Protein AF-A0A961K5J8-F1 (afdb_monomer_lite)

pLDDT: mean 84.89, std 15.43, range [42.41, 97.25]

Structure (mmCIF, N/CA/C/O backbone):
data_AF-A0A961K5J8-F1
#
_entry.id   AF-A0A961K5J8-F1
#
loop_
_atom_site.group_PDB
_atom_site.id
_atom_site.type_symbol
_atom_site.label_atom_id
_atom_site.label_alt_id
_atom_site.label_comp_id
_atom_site.label_asym_id
_atom_site.label_entity_id
_atom_site.label_seq_id
_atom_site.pdbx_PDB_ins_code
_atom_site.Cartn_x
_atom_site.Cartn_y
_atom_site.Cartn_z
_atom_site.occupancy
_atom_site.B_iso_or_equiv
_atom_site.auth_seq_id
_atom_site.auth_comp_id
_atom_site.auth_asym_id
_atom_site.auth_atom_id
_atom_site.pdbx_PDB_model_num
ATOM 1 N N . MET A 1 1 ? -17.267 -11.121 -47.364 1.00 42.41 1 MET A N 1
ATOM 2 C CA . MET A 1 1 ? -16.018 -10.557 -46.813 1.00 42.41 1 MET A CA 1
ATOM 3 C C . MET A 1 1 ? -16.420 -9.479 -45.825 1.00 42.41 1 MET A C 1
ATOM 5 O O . MET A 1 1 ? -16.865 -8.420 -46.243 1.00 42.41 1 MET A O 1
ATOM 9 N N . THR A 1 2 ? -16.418 -9.808 -44.536 1.00 47.75 2 THR A N 1
ATOM 10 C CA . THR A 1 2 ? -16.852 -8.905 -43.463 1.00 47.75 2 THR A CA 1
ATOM 11 C C . THR A 1 2 ? -15.624 -8.145 -42.982 1.00 47.75 2 THR A C 1
ATOM 13 O O . THR A 1 2 ? -14.701 -8.763 -42.460 1.00 47.75 2 THR A O 1
ATOM 16 N N . ASN A 1 3 ? -15.587 -6.832 -43.204 1.00 47.69 3 ASN A N 1
ATOM 17 C CA . ASN A 1 3 ? -14.528 -5.971 -42.682 1.00 47.69 3 ASN A CA 1
ATOM 18 C C . ASN A 1 3 ? -14.623 -5.950 -41.150 1.00 47.69 3 ASN A C 1
ATOM 20 O O . ASN A 1 3 ? -15.575 -5.393 -40.603 1.00 47.69 3 ASN A O 1
ATOM 24 N N . LEU A 1 4 ? -13.657 -6.563 -40.461 1.00 49.31 4 LEU A N 1
ATOM 25 C CA . LEU A 1 4 ? -13.407 -6.252 -39.057 1.00 49.31 4 LEU A CA 1
ATOM 26 C C . LEU A 1 4 ? -12.770 -4.854 -38.986 1.00 49.31 4 LEU A C 1
ATOM 28 O O . LEU A 1 4 ? -11.860 -4.576 -39.768 1.00 49.31 4 LEU A O 1
ATOM 32 N N . PRO A 1 5 ? -13.212 -3.968 -38.079 1.00 51.09 5 PRO A N 1
ATOM 33 C CA . PRO A 1 5 ? -12.513 -2.716 -37.839 1.00 51.09 5 PRO A CA 1
ATOM 34 C C . PRO A 1 5 ? -11.161 -3.006 -37.173 1.00 51.09 5 PRO A C 1
ATOM 36 O O . PRO A 1 5 ? -11.090 -3.382 -36.004 1.00 51.09 5 PRO A O 1
ATOM 39 N N . ASP A 1 6 ? -10.099 -2.832 -37.955 1.00 56.28 6 ASP A N 1
ATOM 40 C CA . ASP A 1 6 ? -8.698 -3.051 -37.592 1.00 56.28 6 ASP A CA 1
ATOM 41 C C . ASP A 1 6 ? -8.114 -1.800 -36.921 1.00 56.28 6 ASP A C 1
ATOM 43 O O . ASP A 1 6 ? -7.237 -1.101 -37.429 1.00 56.28 6 ASP A O 1
ATOM 47 N N . THR A 1 7 ? -8.691 -1.413 -35.787 1.00 50.81 7 THR A N 1
ATOM 48 C CA . THR A 1 7 ? -8.097 -0.365 -34.957 1.00 50.81 7 THR A CA 1
ATOM 49 C C . THR A 1 7 ? -8.309 -0.732 -33.500 1.00 50.81 7 THR A C 1
ATOM 51 O O . THR A 1 7 ? -9.461 -0.792 -33.059 1.00 50.81 7 THR A O 1
ATOM 54 N N . PRO A 1 8 ? -7.240 -0.977 -32.719 1.00 46.25 8 PRO A N 1
ATOM 55 C CA . PRO A 1 8 ? -7.398 -1.096 -31.284 1.00 46.25 8 PRO A CA 1
ATOM 56 C C . PRO A 1 8 ? -7.976 0.234 -30.806 1.00 46.25 8 PRO A C 1
ATOM 58 O O . PRO A 1 8 ? -7.339 1.281 -30.939 1.00 46.25 8 PRO A O 1
ATOM 61 N N . ARG A 1 9 ? -9.213 0.212 -30.293 1.00 48.94 9 ARG A N 1
ATOM 62 C CA . ARG A 1 9 ? -9.742 1.330 -29.510 1.00 48.94 9 ARG A CA 1
ATOM 63 C C . ARG A 1 9 ? -8.690 1.600 -28.445 1.00 48.94 9 ARG A C 1
ATOM 65 O O . ARG A 1 9 ? -8.516 0.772 -27.554 1.00 48.94 9 ARG A O 1
ATOM 72 N N . LYS A 1 10 ? -7.977 2.728 -28.548 1.00 51.41 10 LYS A N 1
ATOM 73 C CA . LYS A 1 10 ? -7.278 3.286 -27.394 1.00 51.41 10 LYS A CA 1
ATOM 74 C C . LYS A 1 10 ? -8.345 3.358 -26.314 1.00 51.41 10 LYS A C 1
ATOM 76 O O . LYS A 1 10 ? -9.340 4.054 -26.498 1.00 51.41 10 LYS A O 1
ATOM 81 N N . LEU A 1 11 ? -8.213 2.525 -25.287 1.00 53.78 11 LEU A N 1
ATOM 82 C CA . LEU A 1 11 ? -9.114 2.551 -24.152 1.00 53.78 11 LEU A CA 1
ATOM 83 C C . LEU A 1 11 ? -8.888 3.927 -23.524 1.00 53.78 11 LEU A C 1
ATOM 85 O O . LEU A 1 11 ? -7.868 4.146 -22.875 1.00 53.78 11 LEU A O 1
ATOM 89 N N . GLU A 1 12 ? -9.745 4.896 -23.841 1.00 61.72 12 GLU A N 1
ATOM 90 C CA . GLU A 1 12 ? -9.642 6.212 -23.229 1.00 61.72 12 GLU A CA 1
ATOM 91 C C . GLU A 1 12 ? -9.843 6.022 -21.732 1.00 61.72 12 GLU A C 1
ATOM 93 O O . GLU A 1 12 ? -10.854 5.477 -21.281 1.00 61.72 12 GLU A O 1
ATOM 98 N N . LEU A 1 13 ? -8.823 6.392 -20.965 1.00 65.12 13 LEU A N 1
ATOM 99 C CA . LEU A 1 13 ? -8.884 6.285 -19.520 1.00 65.12 13 LEU A CA 1
ATOM 100 C C . LEU A 1 13 ? -9.967 7.228 -19.007 1.00 65.12 13 LEU A C 1
ATOM 102 O O . LEU A 1 13 ? -10.080 8.353 -19.502 1.00 65.12 13 LEU A O 1
ATOM 106 N N . PRO A 1 14 ? -10.737 6.815 -17.992 1.00 78.19 14 PRO A N 1
ATOM 107 C CA . PRO A 1 14 ? -11.716 7.699 -17.387 1.00 78.19 14 PRO A CA 1
ATOM 108 C C . PRO A 1 14 ? -11.060 9.001 -16.897 1.00 78.19 14 PRO A C 1
ATOM 110 O O . PRO A 1 14 ? -10.059 8.951 -16.182 1.00 78.19 14 PRO A O 1
ATOM 113 N N . ALA A 1 15 ? -11.643 10.156 -17.239 1.00 78.19 15 ALA A N 1
ATOM 114 C CA . ALA A 1 15 ? -11.107 11.485 -16.905 1.00 78.19 15 ALA A CA 1
ATOM 115 C C . ALA A 1 15 ? -10.771 11.645 -15.410 1.00 78.19 15 ALA A C 1
ATOM 117 O O . ALA A 1 15 ? -9.705 12.152 -15.058 1.00 78.19 15 A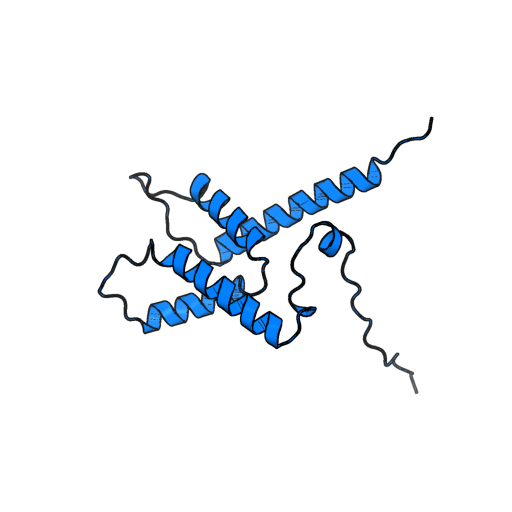LA A O 1
ATOM 118 N N . HIS A 1 16 ? -11.620 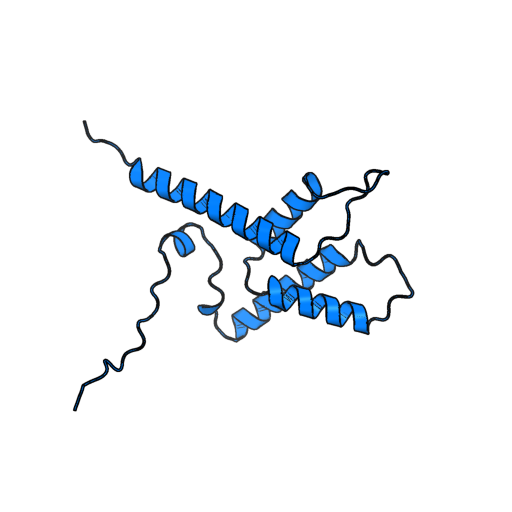11.088 -14.538 1.00 76.50 16 HIS A N 1
ATOM 119 C CA . HIS A 1 16 ? -11.416 11.118 -13.091 1.00 76.50 16 HIS A CA 1
ATOM 120 C C . HIS A 1 16 ? -10.078 10.507 -12.651 1.00 76.50 16 HIS A C 1
ATOM 122 O O . HIS A 1 16 ? -9.519 10.955 -11.662 1.00 76.50 16 HIS A O 1
ATOM 128 N N . MET A 1 17 ? -9.530 9.513 -13.361 1.00 81.44 17 MET A N 1
ATOM 129 C CA . MET A 1 17 ? -8.249 8.907 -12.974 1.00 81.44 17 MET A CA 1
ATOM 130 C C . MET A 1 17 ? -7.098 9.909 -13.083 1.00 81.44 17 MET A C 1
ATOM 132 O O . MET A 1 17 ? -6.247 9.960 -12.200 1.00 81.44 17 MET A O 1
ATOM 136 N N . ARG A 1 18 ? -7.095 10.735 -14.135 1.00 82.44 18 ARG A N 1
ATOM 137 C CA . ARG A 1 18 ? -6.073 11.770 -14.335 1.00 82.44 18 ARG A CA 1
ATOM 138 C C . ARG A 1 18 ? -6.291 12.958 -13.403 1.00 82.44 18 ARG A C 1
ATOM 140 O O . ARG A 1 18 ? -5.336 13.425 -12.794 1.00 82.44 18 ARG A O 1
ATOM 147 N N . GLU A 1 19 ? -7.535 13.408 -13.251 1.00 83.75 19 GLU A N 1
ATOM 148 C CA . GLU A 1 19 ? -7.876 14.553 -12.393 1.00 83.75 19 GLU A CA 1
ATOM 149 C C . GLU A 1 19 ? -7.663 14.268 -10.901 1.00 83.75 19 GLU A C 1
ATOM 151 O O . GLU A 1 19 ? -7.231 15.146 -10.158 1.00 83.75 19 GLU A O 1
ATOM 156 N N . LEU A 1 20 ? -7.891 13.026 -10.467 1.00 85.69 20 LEU A N 1
ATOM 157 C CA . LEU A 1 20 ? -7.609 12.578 -9.101 1.00 85.69 20 LEU A CA 1
ATOM 158 C C . LEU A 1 20 ? -6.136 12.196 -8.884 1.00 85.69 20 LEU A C 1
ATOM 160 O O . LEU A 1 20 ? -5.771 11.771 -7.787 1.00 85.69 20 LEU A O 1
ATOM 164 N N . GLY A 1 21 ? -5.289 12.328 -9.911 1.00 85.50 21 GLY A N 1
ATOM 165 C CA . GLY A 1 21 ? -3.859 12.028 -9.834 1.00 85.50 21 GLY A CA 1
ATOM 166 C C . GLY A 1 21 ? -3.548 10.551 -9.583 1.00 85.50 21 GLY A C 1
ATOM 167 O O . GLY A 1 21 ? -2.507 10.232 -9.008 1.00 85.50 21 GLY A O 1
ATOM 168 N N . TRP A 1 22 ? -4.443 9.637 -9.966 1.00 90.25 22 TRP A N 1
ATOM 169 C CA . TRP A 1 22 ? -4.182 8.208 -9.834 1.00 90.25 22 TRP A CA 1
ATOM 170 C C . TRP A 1 22 ? -3.121 7.775 -10.828 1.00 90.25 22 TRP A C 1
ATOM 172 O O . TRP A 1 22 ? -3.136 8.160 -11.998 1.00 90.25 22 TRP A O 1
ATOM 182 N N . LEU A 1 23 ? -2.222 6.910 -10.364 1.00 89.06 23 LEU A N 1
ATOM 183 C CA . LEU A 1 23 ? -1.264 6.298 -11.260 1.00 89.06 23 LEU A CA 1
ATOM 184 C C . LEU A 1 23 ? -1.996 5.417 -12.273 1.00 89.06 23 LEU A C 1
ATOM 186 O O . LEU A 1 23 ? -2.691 4.467 -11.902 1.00 89.06 23 LEU A O 1
ATOM 190 N N . VAL A 1 24 ? -1.743 5.687 -13.549 1.00 89.81 24 VAL A N 1
ATOM 191 C CA . VAL A 1 24 ? -2.086 4.792 -14.647 1.00 89.81 24 VAL A CA 1
ATOM 192 C C . VAL A 1 24 ? -0.818 4.070 -15.081 1.00 89.81 24 VAL A C 1
ATOM 194 O O . VAL A 1 24 ? -0.063 4.543 -15.926 1.00 89.81 24 VAL A O 1
ATOM 197 N N . PHE A 1 25 ? -0.560 2.919 -14.463 1.00 88.62 25 PHE A N 1
ATOM 198 C CA . PHE A 1 25 ? 0.696 2.193 -14.644 1.00 88.62 25 PHE A CA 1
ATOM 199 C C . PHE A 1 25 ? 0.988 1.855 -16.113 1.00 88.62 25 PHE A C 1
ATOM 201 O O . PHE A 1 25 ? 2.132 1.936 -16.549 1.00 88.62 25 PHE A O 1
ATOM 208 N N . ASP A 1 26 ? -0.038 1.524 -16.899 1.00 89.81 26 ASP A N 1
ATOM 209 C CA . ASP A 1 26 ? 0.139 1.131 -18.298 1.00 89.81 26 ASP A CA 1
ATOM 210 C C . ASP A 1 26 ? 0.595 2.280 -19.212 1.00 89.81 26 ASP A C 1
ATOM 212 O O . ASP A 1 26 ? 1.204 1.997 -20.244 1.00 89.81 26 ASP A O 1
ATOM 216 N N . GLU A 1 27 ? 0.382 3.542 -18.812 1.00 90.88 27 GLU A N 1
ATOM 217 C CA . GLU A 1 27 ? 0.853 4.736 -19.537 1.00 90.88 27 GLU A CA 1
ATOM 218 C C . GLU A 1 27 ? 2.331 5.064 -19.280 1.00 90.88 27 GLU A C 1
ATOM 220 O O . GLU A 1 27 ? 2.905 5.882 -19.997 1.00 90.88 27 GLU A O 1
ATOM 225 N N . LEU A 1 28 ? 2.960 4.432 -18.286 1.00 91.69 28 LEU A N 1
ATOM 226 C CA . LEU A 1 28 ? 4.379 4.624 -18.003 1.00 91.69 28 LEU A CA 1
ATOM 227 C C . LEU A 1 28 ? 5.259 4.013 -19.106 1.00 91.69 28 LEU A C 1
ATOM 229 O O . LEU A 1 28 ? 4.978 2.926 -19.629 1.00 91.69 28 LEU A O 1
ATOM 233 N N . THR A 1 29 ? 6.385 4.666 -19.392 1.00 95.25 29 THR A N 1
ATOM 234 C CA . THR A 1 29 ? 7.474 4.071 -20.184 1.00 95.25 29 THR A CA 1
ATOM 235 C C . THR A 1 29 ? 8.056 2.839 -19.476 1.00 95.25 29 THR A C 1
ATOM 237 O O . THR A 1 29 ? 7.923 2.707 -18.254 1.00 95.25 29 THR A O 1
ATOM 240 N N . PRO A 1 30 ? 8.723 1.917 -20.196 1.00 96.38 30 PRO A N 1
ATOM 241 C CA . PRO A 1 30 ? 9.374 0.765 -19.570 1.00 96.38 30 PRO A CA 1
ATOM 242 C C . PRO A 1 30 ? 10.317 1.150 -18.418 1.00 96.38 30 PRO A C 1
ATOM 244 O O . PRO A 1 30 ? 10.270 0.540 -17.350 1.00 96.38 30 PRO A O 1
ATOM 247 N N . GLU A 1 31 ? 11.119 2.203 -18.583 1.00 96.06 31 GLU A N 1
ATOM 248 C CA . GLU A 1 31 ? 12.045 2.684 -17.553 1.00 96.06 31 GLU A CA 1
ATOM 249 C C . GLU A 1 31 ? 11.313 3.246 -16.325 1.00 96.06 31 GLU A C 1
ATOM 251 O O . GLU A 1 31 ? 11.760 3.073 -15.185 1.00 96.06 31 GLU A O 1
ATOM 256 N N . GLU A 1 32 ? 10.180 3.918 -16.531 1.00 95.12 32 GLU A N 1
ATOM 257 C CA . GLU A 1 32 ? 9.338 4.423 -15.446 1.00 95.12 32 GLU A CA 1
ATOM 258 C C . GLU A 1 32 ? 8.633 3.297 -14.693 1.00 95.12 32 GLU A C 1
ATOM 260 O O . GLU A 1 32 ? 8.546 3.380 -13.466 1.00 95.12 32 GLU A O 1
ATOM 265 N N . LYS A 1 33 ? 8.193 2.238 -15.386 1.00 95.00 33 LYS A N 1
ATOM 266 C CA . LYS A 1 33 ? 7.604 1.040 -14.764 1.00 95.00 33 LYS A CA 1
ATOM 267 C C . LYS A 1 33 ? 8.592 0.378 -13.816 1.00 95.00 33 LYS A C 1
ATOM 269 O O . LYS A 1 33 ? 8.291 0.246 -12.633 1.00 95.00 33 LYS A O 1
ATOM 274 N N . VAL A 1 34 ? 9.811 0.110 -14.288 1.00 95.12 34 VAL A N 1
ATOM 275 C CA . VAL A 1 34 ? 10.878 -0.481 -13.461 1.00 95.12 34 VAL A CA 1
ATOM 276 C C . VAL A 1 34 ? 11.183 0.398 -12.246 1.00 95.12 34 VAL A C 1
ATOM 278 O O . VAL A 1 34 ? 11.275 -0.081 -11.115 1.00 95.12 34 VAL A O 1
ATOM 281 N N . ARG A 1 35 ? 11.301 1.717 -12.443 1.00 95.69 35 ARG A N 1
ATOM 282 C CA . ARG A 1 35 ? 11.550 2.657 -11.339 1.00 95.69 35 ARG A CA 1
ATOM 283 C C . ARG A 1 35 ? 10.391 2.700 -10.346 1.00 95.69 35 ARG A C 1
ATOM 285 O O . ARG A 1 35 ? 10.614 2.878 -9.146 1.00 95.69 35 ARG A O 1
ATOM 292 N N . HIS A 1 36 ? 9.163 2.611 -10.838 1.00 95.00 36 HIS A N 1
ATOM 293 C CA . HIS A 1 36 ? 7.968 2.597 -10.015 1.00 95.00 36 HIS A CA 1
ATOM 294 C C . HIS A 1 36 ? 7.913 1.329 -9.159 1.00 95.00 36 HIS A C 1
ATOM 296 O O . HIS A 1 36 ? 7.828 1.439 -7.935 1.00 95.00 36 HIS A O 1
ATOM 302 N N . GLU A 1 37 ? 8.049 0.160 -9.781 1.00 94.62 37 GLU A N 1
ATOM 303 C CA . GLU A 1 37 ? 8.050 -1.143 -9.112 1.00 94.62 37 GLU A CA 1
ATOM 304 C C . GLU A 1 37 ? 9.166 -1.228 -8.069 1.00 94.62 37 GLU A C 1
ATOM 306 O O . GLU A 1 37 ? 8.904 -1.606 -6.930 1.00 94.62 37 GLU A O 1
ATOM 311 N N . ALA A 1 38 ? 10.378 -0.754 -8.381 1.00 94.88 38 ALA A N 1
ATOM 312 C CA . ALA A 1 38 ? 11.484 -0.707 -7.421 1.00 94.88 38 ALA A CA 1
ATOM 313 C C . ALA A 1 38 ? 11.147 0.125 -6.169 1.00 94.88 38 ALA A C 1
ATOM 315 O O . ALA A 1 38 ? 11.467 -0.257 -5.042 1.00 94.88 38 ALA A O 1
ATOM 316 N N . LYS A 1 39 ? 10.463 1.261 -6.337 1.00 95.12 39 LYS A N 1
ATOM 317 C CA . LYS A 1 39 ? 10.014 2.082 -5.203 1.00 95.12 39 LYS A CA 1
ATOM 318 C C . LYS A 1 39 ? 8.901 1.396 -4.404 1.00 95.12 39 LYS A C 1
ATOM 320 O O . LYS A 1 39 ? 8.916 1.472 -3.174 1.00 95.12 39 LYS A O 1
ATOM 325 N N . VAL A 1 40 ? 7.956 0.729 -5.071 1.00 95.19 40 VAL A N 1
ATOM 326 C CA . VAL A 1 40 ? 6.907 -0.055 -4.395 1.00 95.19 40 VAL A CA 1
ATOM 327 C C . VAL A 1 40 ? 7.513 -1.241 -3.643 1.00 95.19 40 VAL A C 1
ATOM 329 O O . VAL A 1 40 ? 7.100 -1.504 -2.514 1.00 95.19 40 VAL A O 1
ATOM 332 N N . ALA A 1 41 ? 8.543 -1.890 -4.189 1.00 94.12 41 ALA A N 1
ATOM 333 C CA . ALA A 1 41 ? 9.286 -2.958 -3.525 1.00 94.12 41 ALA A CA 1
ATOM 334 C C . ALA A 1 41 ? 9.938 -2.458 -2.230 1.00 94.12 41 ALA A C 1
ATOM 336 O O . ALA A 1 41 ? 9.737 -3.038 -1.166 1.00 94.12 41 ALA A O 1
ATOM 337 N N . ILE A 1 42 ? 10.646 -1.324 -2.282 1.00 93.56 42 ILE A N 1
ATOM 338 C CA . ILE A 1 42 ? 11.252 -0.709 -1.089 1.00 93.56 42 ILE A CA 1
ATOM 339 C C . ILE A 1 42 ? 10.184 -0.406 -0.029 1.00 93.56 42 ILE A C 1
ATOM 341 O O . ILE A 1 42 ? 10.384 -0.682 1.156 1.00 93.56 42 ILE A O 1
ATOM 345 N N . PHE A 1 43 ? 9.038 0.139 -0.441 1.00 92.56 43 PHE A N 1
ATOM 346 C CA . PHE A 1 43 ? 7.959 0.473 0.486 1.00 92.56 43 PHE A CA 1
ATOM 347 C C . PHE A 1 43 ? 7.303 -0.769 1.104 1.00 92.56 43 PHE A C 1
ATOM 349 O O . PHE A 1 43 ? 7.090 -0.812 2.316 1.00 92.56 43 PHE A O 1
ATOM 356 N N . SER A 1 44 ? 7.035 -1.794 0.296 1.00 93.38 44 SER A N 1
ATOM 357 C CA . SER A 1 44 ? 6.464 -3.068 0.750 1.00 93.38 44 SER A CA 1
ATOM 358 C C . SER A 1 44 ? 7.409 -3.763 1.730 1.00 93.38 44 SER A C 1
ATOM 360 O O . SER A 1 44 ? 6.987 -4.158 2.816 1.00 93.38 44 SER A O 1
ATOM 362 N N . LYS A 1 45 ? 8.716 -3.766 1.434 1.00 92.69 45 LYS A N 1
ATOM 363 C CA . LYS A 1 45 ? 9.751 -4.257 2.350 1.00 92.69 45 LYS A CA 1
ATOM 364 C C . LYS A 1 45 ? 9.736 -3.508 3.682 1.00 92.69 45 LYS A C 1
ATOM 366 O O . LYS A 1 45 ? 9.823 -4.134 4.729 1.00 92.69 45 LYS A O 1
ATOM 371 N N . ALA A 1 46 ? 9.574 -2.183 3.676 1.00 90.31 46 ALA A N 1
ATOM 372 C CA . ALA A 1 46 ? 9.474 -1.402 4.912 1.00 90.31 46 ALA A CA 1
ATOM 373 C C . ALA A 1 46 ? 8.205 -1.724 5.730 1.00 90.31 46 ALA A C 1
ATOM 375 O O . ALA A 1 46 ? 8.252 -1.716 6.963 1.00 90.31 46 ALA A O 1
ATOM 376 N N . ILE A 1 47 ? 7.079 -2.031 5.073 1.00 91.25 47 ILE A N 1
ATOM 377 C CA . ILE A 1 47 ? 5.858 -2.503 5.748 1.00 91.25 47 ILE A CA 1
ATOM 378 C C . ILE A 1 47 ? 6.080 -3.879 6.379 1.00 91.25 47 ILE A C 1
ATOM 380 O O . ILE A 1 47 ? 5.634 -4.100 7.503 1.00 91.25 47 ILE A O 1
ATOM 384 N N . LEU A 1 48 ? 6.748 -4.790 5.673 1.00 90.44 48 LEU A N 1
ATOM 385 C CA . LEU A 1 48 ? 6.939 -6.176 6.099 1.00 90.44 48 LEU A CA 1
ATOM 386 C C . LEU A 1 48 ? 8.058 -6.353 7.127 1.00 90.44 48 LEU A C 1
ATOM 388 O O . LEU A 1 48 ? 7.910 -7.153 8.045 1.00 90.44 48 LEU A O 1
ATOM 392 N N . ALA A 1 49 ? 9.125 -5.556 7.056 1.00 88.12 49 ALA A N 1
ATOM 393 C CA . ALA A 1 49 ? 10.293 -5.677 7.931 1.00 88.12 49 ALA A CA 1
ATOM 394 C C . ALA A 1 49 ? 9.960 -5.578 9.428 1.00 88.12 49 ALA A C 1
ATOM 396 O O . ALA A 1 49 ? 10.600 -6.218 10.250 1.00 88.12 49 ALA A O 1
ATOM 397 N N . ARG A 1 50 ? 8.917 -4.826 9.800 1.00 83.94 50 ARG A N 1
ATOM 398 C CA . ARG A 1 50 ? 8.410 -4.756 11.190 1.00 83.94 50 ARG A CA 1
ATOM 399 C C . ARG A 1 50 ? 7.709 -6.035 11.673 1.00 83.94 50 ARG A C 1
ATOM 401 O O . ARG A 1 50 ? 7.356 -6.109 12.848 1.00 83.94 50 ARG A O 1
ATOM 408 N N . PHE A 1 51 ? 7.424 -6.974 10.776 1.00 86.81 51 PHE A N 1
ATOM 409 C CA . PHE A 1 51 ? 6.767 -8.254 11.055 1.00 86.81 51 PHE A CA 1
ATOM 410 C C . PHE A 1 51 ? 7.696 -9.452 10.860 1.00 86.81 51 PHE A C 1
ATOM 412 O O . PHE A 1 51 ? 7.427 -10.500 11.439 1.00 86.81 51 PHE A O 1
ATOM 419 N N . TRP A 1 52 ? 8.784 -9.299 10.103 1.00 84.44 52 TRP A N 1
ATOM 420 C CA . TRP A 1 52 ? 9.882 -10.261 10.083 1.00 84.44 52 TRP A CA 1
ATOM 421 C C . TRP A 1 52 ? 10.622 -10.197 11.426 1.00 84.44 52 TRP A C 1
ATOM 423 O O . TRP A 1 52 ? 11.576 -9.446 11.601 1.00 84.44 52 TRP A O 1
ATOM 433 N N . SER A 1 53 ? 10.114 -10.930 12.417 1.00 69.94 53 SER A N 1
ATOM 434 C CA . SER A 1 53 ? 10.716 -11.040 13.751 1.00 69.94 53 SER A CA 1
ATOM 435 C C . SER A 1 53 ? 11.548 -12.306 13.938 1.00 69.94 53 SER A C 1
ATOM 437 O O . SER A 1 53 ? 12.174 -12.451 14.983 1.00 69.94 53 SER A O 1
ATOM 439 N N . ASP A 1 54 ? 11.545 -13.216 12.962 1.00 63.00 54 ASP A N 1
ATOM 440 C CA . ASP A 1 54 ? 12.335 -14.441 13.013 1.00 63.00 54 ASP A CA 1
ATOM 441 C C . ASP A 1 54 ? 13.657 -14.257 12.260 1.00 63.00 54 ASP A C 1
ATOM 443 O O . ASP A 1 54 ? 13.690 -14.115 11.034 1.00 63.00 54 ASP A O 1
ATOM 447 N N . GLU A 1 55 ? 14.765 -14.314 13.003 1.00 58.88 55 GLU A N 1
ATOM 448 C CA . GLU A 1 55 ? 16.117 -14.491 12.446 1.00 58.88 55 GLU A CA 1
ATOM 449 C C . GLU A 1 55 ? 16.250 -15.820 11.675 1.00 58.88 55 GLU A C 1
ATOM 451 O O . GLU A 1 55 ? 17.195 -15.995 10.914 1.00 58.88 55 GLU A O 1
ATOM 456 N N . ASN A 1 56 ? 15.278 -16.728 11.829 1.00 61.47 56 ASN A N 1
ATOM 457 C CA . ASN A 1 56 ? 15.262 -18.056 11.221 1.00 61.47 56 ASN A CA 1
ATOM 458 C C . ASN A 1 56 ? 14.410 -18.177 9.952 1.00 61.47 56 ASN A C 1
ATOM 460 O O . ASN A 1 56 ? 14.324 -19.282 9.430 1.00 61.47 56 ASN A O 1
ATOM 464 N N . GLU A 1 57 ? 13.750 -17.117 9.469 1.00 70.62 57 GLU A N 1
ATOM 465 C CA . GLU A 1 57 ? 12.999 -17.179 8.206 1.00 70.62 57 GLU A CA 1
ATOM 466 C C . GLU A 1 57 ? 13.987 -17.065 7.030 1.00 70.62 57 GLU A C 1
ATOM 468 O O . GLU A 1 57 ? 14.617 -16.009 6.896 1.00 70.62 57 GLU A O 1
ATOM 473 N N . PRO A 1 58 ? 14.171 -18.123 6.206 1.00 80.19 58 PRO A N 1
ATOM 474 C CA . PRO A 1 58 ? 15.092 -18.070 5.074 1.00 80.19 58 PRO A CA 1
ATOM 475 C C . PRO A 1 58 ? 14.770 -16.911 4.135 1.00 80.19 58 PRO A C 1
ATOM 477 O O . PRO A 1 58 ? 13.600 -16.643 3.855 1.00 80.19 58 PRO A O 1
ATOM 480 N N . ASP A 1 59 ? 15.810 -16.264 3.607 1.00 82.69 59 ASP A N 1
ATOM 481 C CA . ASP A 1 59 ? 15.657 -15.116 2.707 1.00 82.69 59 ASP A CA 1
ATOM 482 C C . ASP A 1 59 ? 14.793 -15.448 1.476 1.00 82.69 59 ASP A C 1
ATOM 484 O O . ASP A 1 59 ? 14.013 -14.609 1.037 1.00 82.69 59 ASP A O 1
ATOM 488 N N . GLU A 1 60 ? 14.805 -16.703 1.018 1.00 85.44 60 GLU A N 1
ATOM 489 C CA . GLU A 1 60 ? 13.950 -17.204 -0.068 1.00 85.44 60 GLU A CA 1
ATOM 490 C C . GLU A 1 60 ? 12.446 -16.992 0.194 1.00 85.44 60 GLU A C 1
ATOM 492 O O . GLU A 1 60 ? 11.700 -16.638 -0.717 1.00 85.44 60 GLU A O 1
ATOM 497 N N . TYR A 1 61 ? 11.974 -17.148 1.437 1.00 86.62 61 TYR A N 1
ATOM 498 C CA . TYR A 1 61 ? 10.561 -16.907 1.760 1.00 86.62 61 TYR A CA 1
ATOM 499 C C . TYR A 1 61 ? 10.217 -15.422 1.759 1.00 86.62 61 TYR A C 1
ATOM 501 O O . TYR A 1 61 ? 9.102 -15.047 1.391 1.00 86.62 61 TYR A O 1
ATOM 509 N N . ARG A 1 62 ? 11.173 -14.571 2.143 1.00 87.81 62 ARG A N 1
ATOM 510 C CA . ARG A 1 62 ? 11.004 -13.117 2.078 1.00 87.81 62 ARG A CA 1
ATOM 511 C C . ARG A 1 62 ? 10.943 -12.659 0.628 1.00 87.81 62 ARG A C 1
ATOM 513 O O . ARG A 1 62 ? 10.126 -11.800 0.316 1.00 87.81 62 ARG A O 1
ATOM 520 N N . ASP A 1 63 ? 11.743 -13.258 -0.248 1.00 90.25 63 ASP A N 1
ATOM 521 C CA . ASP A 1 63 ? 11.726 -12.963 -1.680 1.00 90.25 63 ASP A CA 1
ATOM 522 C C . ASP A 1 63 ? 10.394 -13.382 -2.322 1.00 90.25 63 ASP A C 1
ATOM 524 O O . ASP A 1 63 ? 9.751 -12.555 -2.967 1.00 90.25 63 ASP A O 1
ATOM 528 N N . ILE A 1 64 ? 9.902 -14.596 -2.046 1.00 91.69 64 ILE A N 1
ATOM 529 C CA . ILE A 1 64 ? 8.584 -15.065 -2.526 1.00 91.69 64 ILE A CA 1
ATOM 530 C C . ILE A 1 64 ? 7.449 -14.165 -2.016 1.00 91.69 64 ILE A C 1
ATOM 532 O O . ILE A 1 64 ? 6.501 -13.839 -2.741 1.00 91.69 64 ILE A O 1
ATOM 536 N N . GLU A 1 65 ? 7.517 -13.740 -0.755 1.00 91.19 65 GLU A N 1
ATOM 537 C CA . GLU A 1 65 ? 6.529 -12.814 -0.216 1.00 91.19 65 GLU A CA 1
ATOM 538 C C . GLU A 1 65 ? 6.598 -11.455 -0.918 1.00 91.19 65 GLU A C 1
ATOM 540 O O . GLU A 1 65 ? 5.562 -10.887 -1.266 1.00 91.19 65 GLU A O 1
ATOM 545 N N . MET A 1 66 ? 7.800 -10.939 -1.167 1.00 94.19 66 MET A N 1
ATOM 546 C CA . MET A 1 66 ? 7.987 -9.689 -1.894 1.00 94.19 66 MET A CA 1
ATOM 547 C C . MET A 1 66 ? 7.442 -9.770 -3.324 1.00 94.19 66 MET A C 1
ATOM 549 O O . MET A 1 66 ? 6.771 -8.828 -3.748 1.00 94.19 66 MET A O 1
ATOM 553 N N . GLU A 1 67 ? 7.652 -10.880 -4.034 1.00 94.31 67 GLU A N 1
ATOM 554 C CA . GLU A 1 67 ? 7.041 -11.135 -5.348 1.00 94.31 67 GLU A CA 1
ATOM 555 C C . GLU A 1 67 ? 5.512 -11.089 -5.259 1.00 94.31 67 GLU A C 1
ATOM 557 O O . GLU A 1 67 ? 4.868 -10.340 -5.994 1.00 94.31 67 GLU A O 1
ATOM 562 N N . THR A 1 68 ? 4.932 -11.771 -4.267 1.00 94.44 68 THR A N 1
ATOM 563 C CA . THR A 1 68 ? 3.476 -11.773 -4.038 1.00 94.44 68 THR A CA 1
ATOM 564 C C . THR A 1 68 ? 2.937 -10.360 -3.786 1.00 94.44 68 THR A C 1
ATOM 566 O O . THR A 1 68 ? 1.854 -9.994 -4.248 1.00 94.44 68 THR A O 1
ATOM 569 N N . TRP A 1 69 ? 3.678 -9.531 -3.049 1.00 95.69 69 TRP A N 1
ATOM 570 C CA . TRP A 1 69 ? 3.310 -8.134 -2.835 1.00 95.69 69 TRP A CA 1
ATOM 571 C C . TRP A 1 69 ? 3.374 -7.322 -4.129 1.00 95.69 69 TRP A C 1
ATOM 573 O O . TRP A 1 69 ? 2.445 -6.565 -4.421 1.00 95.69 69 TRP A O 1
ATOM 583 N N . LEU A 1 70 ? 4.429 -7.481 -4.924 1.00 96.06 70 LEU A N 1
ATOM 584 C CA . LEU A 1 70 ? 4.581 -6.761 -6.188 1.00 96.06 70 LEU A CA 1
ATOM 585 C C . LEU A 1 70 ? 3.526 -7.164 -7.224 1.00 96.06 70 LEU A C 1
ATOM 587 O O . LEU A 1 70 ? 2.989 -6.282 -7.894 1.00 96.06 70 LEU A O 1
ATOM 591 N N . ASP A 1 71 ? 3.133 -8.433 -7.278 1.00 95.94 71 ASP A N 1
ATOM 592 C CA . ASP A 1 71 ? 2.063 -8.899 -8.167 1.00 95.94 71 ASP A CA 1
ATOM 593 C C . ASP A 1 71 ? 0.716 -8.226 -7.871 1.00 95.94 71 ASP A C 1
ATOM 595 O O . ASP A 1 71 ? -0.058 -7.915 -8.781 1.00 95.94 71 ASP A O 1
ATOM 599 N N . VAL A 1 72 ? 0.432 -7.966 -6.593 1.00 96.31 72 VAL A N 1
ATOM 600 C CA . VAL A 1 72 ? -0.865 -7.434 -6.154 1.00 96.31 72 VAL A CA 1
ATOM 601 C C . VAL A 1 72 ? -0.890 -5.906 -6.134 1.00 96.31 72 VAL A C 1
ATOM 603 O O . VAL A 1 72 ? -1.878 -5.299 -6.557 1.00 96.31 72 VAL A O 1
ATOM 606 N N . ILE A 1 73 ? 0.163 -5.262 -5.622 1.00 96.38 73 ILE A N 1
ATOM 607 C CA . ILE A 1 73 ? 0.182 -3.806 -5.408 1.00 96.38 73 ILE A CA 1
ATOM 608 C C . ILE A 1 73 ? 1.241 -3.061 -6.225 1.00 96.38 73 ILE A C 1
ATOM 610 O O . ILE A 1 73 ? 1.257 -1.832 -6.186 1.00 96.38 73 ILE A O 1
ATOM 614 N N . GLY A 1 74 ? 2.076 -3.753 -7.004 1.00 95.00 74 GLY A N 1
ATOM 615 C CA . GLY A 1 74 ? 3.168 -3.159 -7.791 1.00 95.00 74 GLY A CA 1
ATOM 616 C C . GLY A 1 74 ? 2.724 -2.131 -8.831 1.00 95.00 74 GLY A C 1
ATOM 617 O O . GLY A 1 74 ? 3.512 -1.278 -9.217 1.00 95.00 74 GLY A O 1
ATOM 618 N N . LYS A 1 75 ? 1.451 -2.172 -9.243 1.00 94.75 75 LYS A N 1
ATOM 619 C CA . LYS A 1 75 ? 0.851 -1.234 -10.209 1.00 94.75 75 LYS A CA 1
ATOM 620 C C . LYS A 1 75 ? 0.077 -0.080 -9.560 1.00 94.75 75 LYS A C 1
ATOM 622 O O . LYS A 1 75 ? -0.512 0.737 -10.268 1.00 94.75 75 LYS A O 1
ATOM 627 N N . LEU A 1 76 ? -0.008 -0.039 -8.230 1.00 94.81 76 LEU A N 1
ATOM 628 C CA . LEU A 1 76 ? -0.741 1.000 -7.502 1.00 94.81 76 LEU A CA 1
ATOM 629 C C . LEU A 1 76 ? 0.146 2.222 -7.244 1.00 94.81 76 LEU A C 1
ATOM 631 O O . LEU A 1 76 ? 1.356 2.110 -7.063 1.00 94.81 76 LEU A O 1
ATOM 635 N N . GLY A 1 77 ? -0.456 3.410 -7.153 1.00 92.25 77 GLY A N 1
ATOM 636 C CA . GLY A 1 77 ? 0.278 4.622 -6.806 1.00 92.25 77 GLY A CA 1
ATOM 637 C C . GLY A 1 77 ? 0.881 4.539 -5.401 1.00 92.25 77 GLY A C 1
ATOM 638 O O . GLY A 1 77 ? 0.223 4.126 -4.450 1.00 92.25 77 GLY A O 1
ATOM 639 N N . GLN A 1 78 ? 2.127 4.989 -5.236 1.00 91.88 78 GLN A N 1
ATOM 640 C CA . GLN A 1 78 ? 2.830 4.939 -3.942 1.00 91.88 78 GLN A CA 1
ATOM 641 C C . GLN A 1 78 ? 2.089 5.686 -2.831 1.00 91.88 78 GLN A C 1
ATOM 643 O O . GLN A 1 78 ? 2.041 5.216 -1.694 1.00 91.88 78 GLN A O 1
ATOM 648 N N . ASP A 1 79 ? 1.494 6.832 -3.156 1.00 91.44 79 ASP A N 1
ATOM 649 C CA . ASP A 1 79 ? 0.717 7.613 -2.196 1.00 91.44 79 ASP A CA 1
ATOM 650 C C . ASP A 1 79 ? -0.566 6.890 -1.787 1.00 91.44 79 ASP A C 1
ATOM 652 O O . ASP A 1 79 ? -0.967 6.953 -0.624 1.00 91.44 79 ASP A O 1
ATOM 656 N N . GLU A 1 80 ? -1.158 6.122 -2.701 1.00 94.69 80 GLU A N 1
ATOM 657 C CA . GLU A 1 80 ? -2.326 5.296 -2.414 1.00 94.69 80 GLU A CA 1
ATOM 658 C C . GLU A 1 80 ? -1.965 4.156 -1.461 1.00 94.69 80 GLU A C 1
ATOM 660 O O . GLU A 1 80 ? -2.649 3.953 -0.455 1.00 94.69 80 GLU A O 1
ATOM 665 N N . ILE A 1 81 ? -0.856 3.456 -1.726 1.00 95.25 81 ILE A N 1
ATOM 666 C CA . ILE A 1 81 ? -0.361 2.388 -0.848 1.00 95.25 81 ILE A CA 1
ATOM 667 C C . ILE A 1 81 ? -0.014 2.972 0.530 1.00 95.25 81 ILE A C 1
ATOM 669 O O . ILE A 1 81 ? -0.375 2.394 1.556 1.00 95.25 81 ILE A O 1
ATOM 673 N N . ARG A 1 82 ? 0.617 4.154 0.588 1.00 94.69 82 ARG A N 1
ATOM 674 C CA . ARG A 1 82 ? 0.928 4.842 1.851 1.00 94.69 82 ARG A CA 1
ATOM 675 C C . ARG A 1 82 ? -0.333 5.211 2.630 1.00 94.69 82 ARG A C 1
ATOM 677 O O . ARG A 1 82 ? -0.383 4.984 3.842 1.00 94.69 82 ARG A O 1
ATOM 684 N N . ALA A 1 83 ? -1.347 5.752 1.961 1.00 95.25 83 ALA A N 1
ATOM 685 C CA . ALA A 1 83 ? -2.624 6.089 2.583 1.00 95.25 83 ALA A CA 1
ATOM 686 C C . ALA A 1 83 ? -3.341 4.833 3.106 1.00 95.25 83 ALA A C 1
ATOM 688 O O . ALA A 1 83 ? -3.789 4.813 4.255 1.00 95.25 83 ALA A O 1
ATOM 689 N N . ALA A 1 84 ? -3.380 3.765 2.306 1.00 96.50 84 ALA A N 1
ATOM 690 C CA . ALA A 1 84 ? -3.961 2.481 2.689 1.00 96.50 84 ALA A CA 1
ATOM 691 C C . ALA A 1 84 ? -3.228 1.839 3.874 1.00 96.50 84 ALA A C 1
ATOM 693 O O . ALA A 1 84 ? -3.871 1.327 4.792 1.00 96.50 84 ALA A O 1
ATOM 694 N N . TRP A 1 85 ? -1.897 1.915 3.900 1.00 96.06 85 TRP A N 1
ATOM 695 C CA . TRP A 1 85 ? -1.100 1.444 5.026 1.00 96.06 85 TRP A CA 1
ATOM 696 C C . TRP A 1 85 ? -1.362 2.256 6.297 1.00 96.06 85 TRP A C 1
ATOM 698 O O . TRP A 1 85 ? -1.592 1.671 7.354 1.00 96.06 85 TRP A O 1
ATOM 708 N N . SER A 1 86 ? -1.415 3.589 6.206 1.00 95.94 86 SER A N 1
AT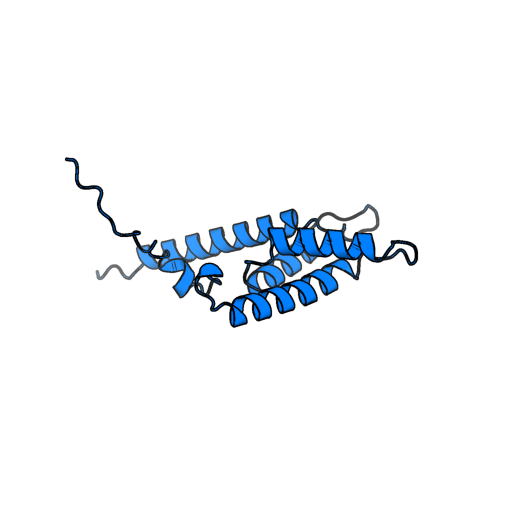OM 709 C CA . SER A 1 86 ? -1.753 4.448 7.351 1.00 95.94 86 SER A CA 1
ATOM 710 C C . SER A 1 86 ? -3.133 4.114 7.928 1.00 95.94 86 SER A C 1
ATOM 712 O O . SER A 1 86 ? -3.307 4.033 9.146 1.00 95.94 86 SER A O 1
ATOM 714 N N . ASP A 1 87 ? -4.114 3.874 7.059 1.00 96.31 87 ASP A N 1
ATOM 715 C CA . ASP A 1 87 ? -5.457 3.448 7.451 1.00 96.31 87 ASP A CA 1
ATOM 716 C C . ASP A 1 87 ? -5.456 2.047 8.090 1.00 96.31 87 ASP A C 1
ATOM 718 O O . ASP A 1 87 ? -6.093 1.831 9.127 1.00 96.31 87 ASP A O 1
ATOM 722 N N . TYR A 1 88 ? -4.677 1.108 7.545 1.00 96.06 88 TYR A N 1
ATOM 723 C CA . TYR A 1 88 ? -4.490 -0.223 8.128 1.00 96.06 88 TYR A CA 1
ATOM 724 C C . TYR A 1 88 ? -3.825 -0.156 9.510 1.00 96.06 88 TYR A C 1
ATOM 726 O O . TYR A 1 88 ? -4.257 -0.838 10.432 1.00 96.06 88 TYR A O 1
ATOM 734 N N . GLN A 1 89 ? -2.828 0.703 9.721 1.00 95.38 89 GLN A N 1
ATOM 735 C CA . GLN A 1 89 ? -2.205 0.868 11.041 1.00 95.38 89 GLN A CA 1
ATOM 736 C C . GLN A 1 89 ? -3.200 1.349 12.109 1.00 95.38 89 GLN A C 1
ATOM 738 O O . GLN A 1 89 ? -3.082 0.977 13.280 1.00 95.38 89 GLN A O 1
ATOM 743 N N . LYS A 1 90 ? -4.184 2.162 11.713 1.00 95.56 90 LYS A N 1
ATOM 744 C CA . LYS A 1 90 ? -5.216 2.701 12.609 1.00 95.56 90 LYS A CA 1
ATOM 745 C C . LYS A 1 90 ? -6.338 1.699 12.870 1.00 95.56 90 LYS A C 1
ATOM 747 O O . LYS A 1 90 ? -6.761 1.553 14.011 1.00 95.56 90 LYS A O 1
ATOM 752 N N . THR A 1 91 ? -6.801 1.014 11.825 1.00 95.75 91 THR A N 1
ATOM 753 C CA . THR A 1 91 ? -8.065 0.250 11.837 1.00 95.75 91 THR A CA 1
ATOM 754 C C . THR A 1 91 ? -7.902 -1.247 11.586 1.00 95.75 91 THR A C 1
ATOM 756 O O . THR A 1 91 ? -8.889 -1.978 11.551 1.00 95.75 91 THR A O 1
ATOM 759 N N . GLY A 1 92 ? -6.680 -1.711 11.344 1.00 94.00 92 GLY A N 1
ATOM 760 C CA . GLY A 1 92 ? -6.383 -3.111 11.087 1.00 94.00 92 GLY A CA 1
ATOM 761 C C . GLY A 1 92 ? -6.589 -3.986 12.324 1.00 94.00 92 GLY A C 1
ATOM 762 O O . GLY A 1 92 ? -6.616 -3.483 13.454 1.00 94.00 92 GLY A O 1
ATOM 763 N N . PRO A 1 93 ? -6.738 -5.303 12.119 1.00 94.94 93 PRO A N 1
ATOM 764 C CA . PRO A 1 93 ? -6.956 -6.243 13.205 1.00 94.94 93 PRO A CA 1
ATOM 765 C C . PRO A 1 93 ? -5.762 -6.242 14.165 1.00 94.94 93 PRO A C 1
ATOM 767 O O . PRO A 1 93 ? -4.602 -6.101 13.759 1.00 94.94 93 PRO A O 1
ATOM 770 N N . ARG A 1 94 ? -6.049 -6.423 15.456 1.00 95.25 94 ARG A N 1
ATOM 771 C CA . ARG A 1 94 ? -5.046 -6.441 16.525 1.00 95.25 94 ARG A CA 1
ATOM 772 C C . ARG A 1 94 ? -5.126 -7.731 17.328 1.00 95.25 94 ARG A C 1
ATOM 774 O O . ARG A 1 94 ? -6.213 -8.270 17.523 1.00 95.25 94 ARG A O 1
ATOM 781 N N . THR A 1 95 ? -3.976 -8.206 17.796 1.00 93.31 95 THR A N 1
ATOM 782 C CA . THR A 1 95 ? -3.885 -9.302 18.761 1.00 93.31 95 THR A CA 1
ATOM 783 C C . THR A 1 95 ? -4.552 -8.899 20.075 1.00 93.31 95 THR A C 1
ATOM 785 O O . THR A 1 95 ? -4.835 -7.722 20.315 1.00 93.31 95 THR A O 1
ATOM 788 N N . ARG A 1 96 ? -4.743 -9.872 20.973 1.00 94.25 96 ARG A N 1
ATOM 789 C CA . ARG A 1 96 ? -5.247 -9.618 22.330 1.00 94.25 96 ARG A CA 1
ATOM 790 C C . ARG A 1 96 ? -4.425 -8.564 23.086 1.00 94.25 96 ARG A C 1
ATOM 792 O O . ARG A 1 96 ? -4.998 -7.776 23.828 1.00 94.25 96 ARG A O 1
ATOM 799 N N . ASP A 1 97 ? -3.120 -8.504 22.829 1.00 93.31 97 ASP A N 1
ATOM 800 C CA . ASP A 1 97 ? -2.194 -7.546 23.450 1.00 93.31 97 ASP A CA 1
ATOM 801 C C . ASP A 1 97 ? -2.123 -6.203 22.697 1.00 93.31 97 ASP A C 1
ATOM 803 O O . ASP A 1 97 ? -1.232 -5.387 22.927 1.00 93.31 97 ASP A O 1
ATOM 807 N N . GLY A 1 98 ? -3.024 -5.974 21.737 1.00 91.69 98 GLY A N 1
ATOM 808 C CA . GLY A 1 98 ? -3.120 -4.725 20.981 1.00 91.69 98 GLY A CA 1
ATOM 809 C C . GLY A 1 98 ? -2.094 -4.563 19.854 1.00 91.69 98 GLY A C 1
ATOM 810 O O . GLY A 1 98 ? -2.080 -3.512 19.200 1.00 91.69 98 GLY A O 1
ATOM 811 N N . LYS A 1 99 ? -1.259 -5.575 19.575 1.00 91.12 99 LYS A N 1
ATOM 812 C CA . LYS A 1 99 ? -0.294 -5.542 18.461 1.00 91.12 99 LYS A CA 1
ATOM 813 C C . LYS A 1 99 ? -1.022 -5.693 17.131 1.00 91.12 99 LYS A C 1
ATOM 815 O O . LYS A 1 99 ? -1.930 -6.501 17.009 1.00 91.12 99 LYS A O 1
ATOM 820 N N . LEU A 1 100 ? -0.628 -4.923 16.124 1.00 93.50 100 LEU A N 1
ATOM 821 C CA . LEU A 1 100 ? -1.221 -5.020 14.788 1.00 93.50 100 LEU A CA 1
ATOM 822 C C . LEU A 1 100 ? -0.827 -6.349 14.128 1.00 93.50 100 LEU A C 1
ATOM 824 O O . LEU A 1 100 ? 0.354 -6.694 14.153 1.00 93.50 100 LEU A O 1
ATOM 828 N N . TYR A 1 101 ? -1.775 -7.052 13.509 1.00 93.00 101 TYR A N 1
ATOM 829 C CA . TYR A 1 101 ? -1.460 -8.227 12.692 1.00 93.00 101 TYR A CA 1
ATOM 830 C C . TYR A 1 101 ? -0.746 -7.835 11.394 1.00 93.00 101 TYR A C 1
ATOM 832 O O . TYR A 1 101 ? -1.023 -6.779 10.811 1.00 93.00 101 TYR A O 1
ATOM 840 N N . ARG A 1 102 ? 0.147 -8.718 10.931 1.00 92.06 102 ARG A N 1
ATOM 841 C CA . ARG A 1 102 ? 0.775 -8.635 9.609 1.00 92.06 102 ARG A CA 1
ATOM 842 C C . ARG A 1 102 ? -0.318 -8.565 8.530 1.00 92.06 102 ARG A C 1
ATOM 844 O O . ARG A 1 102 ? -1.193 -9.430 8.538 1.00 92.06 102 ARG A O 1
ATOM 851 N N . PRO A 1 103 ? -0.320 -7.547 7.655 1.00 93.31 103 PRO A N 1
ATOM 852 C CA . PRO A 1 103 ? -1.231 -7.519 6.517 1.00 93.31 103 PRO A CA 1
ATOM 853 C C . PRO A 1 103 ? -0.794 -8.529 5.450 1.00 93.31 103 PRO A C 1
ATOM 855 O O . PRO A 1 103 ? 0.401 -8.714 5.230 1.00 93.31 103 PRO A O 1
ATOM 858 N N . ASP A 1 104 ? -1.755 -9.104 4.733 1.00 91.94 104 ASP A N 1
ATOM 859 C CA . ASP A 1 104 ? -1.526 -9.648 3.394 1.00 91.94 104 ASP A CA 1
ATOM 860 C C . ASP A 1 104 ? -1.618 -8.513 2.342 1.00 91.94 104 ASP A C 1
ATOM 862 O O . ASP A 1 104 ? -2.225 -7.464 2.614 1.00 91.94 104 ASP A O 1
ATOM 866 N N . PRO A 1 105 ? -1.035 -8.667 1.138 1.00 94.50 105 PRO A N 1
ATOM 867 C CA . PRO A 1 105 ? -1.068 -7.606 0.132 1.00 94.50 105 PRO A CA 1
ATOM 868 C C . PRO A 1 105 ? -2.489 -7.303 -0.377 1.00 94.50 105 PRO A C 1
ATOM 870 O O . PRO A 1 105 ? -2.790 -6.160 -0.735 1.00 94.50 105 PRO A O 1
ATOM 873 N N . GLY A 1 106 ? -3.398 -8.281 -0.336 1.00 96.00 106 GLY A N 1
ATOM 874 C CA . GLY A 1 106 ? -4.814 -8.104 -0.661 1.00 96.00 106 GLY A CA 1
ATOM 875 C C . GLY A 1 106 ? -5.525 -7.149 0.303 1.00 96.00 106 GLY A C 1
ATOM 876 O O . GLY A 1 106 ? -6.315 -6.306 -0.130 1.00 96.00 106 GLY A O 1
ATOM 877 N N . ALA A 1 107 ? -5.196 -7.188 1.596 1.00 95.62 107 ALA A N 1
ATOM 878 C CA . ALA A 1 107 ? -5.731 -6.252 2.585 1.00 95.62 107 ALA A CA 1
ATOM 879 C C . ALA A 1 107 ? -5.358 -4.793 2.272 1.00 95.62 107 ALA A C 1
ATOM 881 O O . ALA A 1 107 ? -6.179 -3.887 2.462 1.00 95.62 107 ALA A O 1
ATOM 882 N N . ILE A 1 108 ? -4.143 -4.552 1.769 1.00 96.88 108 ILE A N 1
ATOM 883 C CA . ILE A 1 108 ? -3.709 -3.220 1.327 1.00 96.88 108 ILE A CA 1
ATOM 884 C C . ILE A 1 108 ? -4.419 -2.830 0.028 1.00 96.88 108 ILE A C 1
ATOM 886 O O . ILE A 1 108 ? -4.991 -1.739 -0.045 1.00 96.88 108 ILE A O 1
ATOM 890 N N . TYR A 1 109 ? -4.471 -3.732 -0.956 1.00 96.81 109 TYR A N 1
ATOM 891 C CA . TYR A 1 109 ? -5.170 -3.517 -2.225 1.00 96.81 109 TYR A CA 1
ATOM 892 C C . TYR A 1 109 ? -6.634 -3.099 -2.025 1.00 96.81 109 TYR A C 1
ATOM 894 O O . TYR A 1 109 ? -7.081 -2.083 -2.561 1.00 96.81 109 TYR A O 1
ATOM 902 N N . LEU A 1 110 ? -7.383 -3.829 -1.193 1.00 97.25 110 LEU A N 1
ATOM 903 C CA . LEU A 1 110 ? -8.794 -3.540 -0.922 1.00 97.25 110 LEU A CA 1
ATOM 904 C C . LEU A 1 110 ? -8.993 -2.155 -0.297 1.00 97.25 110 LEU A C 1
ATOM 906 O O . LEU A 1 110 ? -9.965 -1.460 -0.610 1.00 97.25 110 LEU A O 1
ATOM 910 N N . ARG A 1 111 ? -8.067 -1.722 0.564 1.00 97.19 111 ARG A N 1
ATOM 911 C CA . ARG A 1 111 ? -8.100 -0.373 1.139 1.00 97.19 111 ARG A CA 1
ATOM 912 C C . ARG A 1 111 ? -7.825 0.693 0.088 1.00 97.19 111 ARG A C 1
ATOM 914 O O . ARG A 1 111 ? -8.553 1.684 0.067 1.00 97.19 111 ARG A O 1
ATOM 921 N N . VAL A 1 112 ? -6.872 0.473 -0.821 1.00 96.44 112 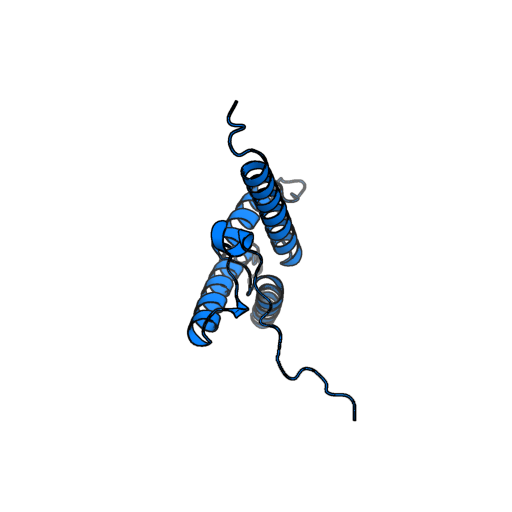VAL A N 1
ATOM 922 C CA . VAL A 1 112 ? -6.654 1.375 -1.966 1.00 96.44 112 VAL A CA 1
ATOM 923 C C . VAL A 1 112 ? -7.914 1.470 -2.825 1.00 96.44 112 VAL A C 1
ATOM 925 O O . VAL A 1 112 ? -8.390 2.572 -3.088 1.00 96.44 112 VAL A O 1
ATOM 928 N N . MET A 1 113 ? -8.538 0.345 -3.179 1.00 96.25 113 MET A N 1
ATOM 929 C CA . MET A 1 113 ? -9.782 0.353 -3.962 1.00 96.25 113 MET A CA 1
ATOM 930 C C . MET A 1 113 ? -10.920 1.100 -3.250 1.00 96.25 113 MET A C 1
ATOM 932 O O . MET A 1 113 ? -11.684 1.830 -3.886 1.00 96.25 113 MET A O 1
ATOM 936 N N . LYS A 1 114 ? -11.020 0.979 -1.921 1.00 95.19 114 LYS A N 1
ATOM 937 C CA . LYS A 1 114 ? -11.993 1.732 -1.117 1.00 95.19 114 LYS A CA 1
ATOM 938 C C . LYS A 1 114 ? -11.709 3.238 -1.125 1.00 95.19 114 LYS A C 1
ATOM 940 O O . LYS A 1 114 ? -12.657 4.019 -1.197 1.00 95.19 114 LYS A O 1
ATOM 945 N 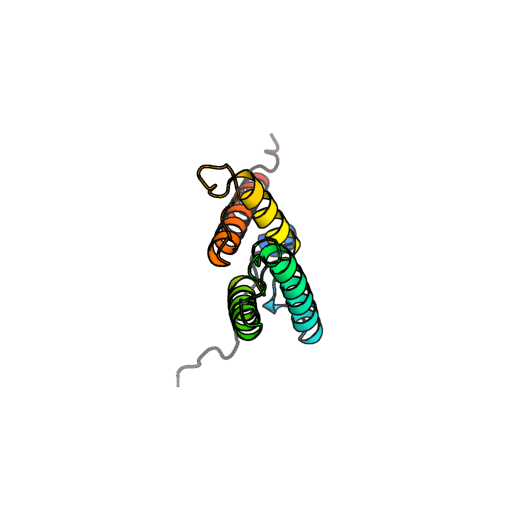N . LEU A 1 115 ? -10.440 3.648 -1.052 1.00 93.31 115 LEU A N 1
ATOM 946 C CA . LEU A 1 115 ? -10.036 5.054 -1.170 1.00 93.31 115 LEU A CA 1
ATOM 947 C C . LEU A 1 115 ? -10.380 5.607 -2.556 1.00 93.31 115 LEU A C 1
ATOM 949 O O . LEU A 1 115 ? -11.031 6.648 -2.642 1.00 93.31 115 LEU A O 1
ATOM 953 N N . ARG A 1 116 ? -10.050 4.860 -3.616 1.00 93.88 116 ARG A N 1
ATOM 954 C CA . ARG A 1 116 ? -10.395 5.206 -5.000 1.00 93.88 116 ARG A CA 1
ATOM 955 C C . ARG A 1 116 ? -11.895 5.404 -5.186 1.00 93.88 116 ARG A C 1
ATOM 957 O O . ARG A 1 116 ? -12.328 6.411 -5.736 1.00 93.88 116 ARG A O 1
ATOM 964 N N . LYS A 1 117 ? -12.706 4.470 -4.677 1.00 93.38 117 LYS A N 1
ATOM 965 C CA . LYS A 1 117 ? -14.171 4.571 -4.733 1.00 93.38 117 LYS A CA 1
ATOM 966 C C . LYS A 1 117 ? -14.668 5.878 -4.107 1.00 93.38 117 LYS A C 1
ATOM 968 O O . LYS A 1 117 ? -15.421 6.591 -4.755 1.00 93.38 117 LYS A O 1
ATOM 973 N N . LYS A 1 118 ? -14.202 6.213 -2.899 1.00 91.12 118 LYS A N 1
ATOM 974 C CA . LYS A 1 118 ? -14.603 7.447 -2.203 1.00 91.12 118 LYS A CA 1
ATOM 975 C C . LYS A 1 118 ? -14.202 8.716 -2.955 1.00 91.12 118 LYS A C 1
ATOM 977 O O . LYS A 1 118 ? -14.988 9.649 -3.030 1.00 91.12 118 LYS A O 1
ATOM 982 N N . GLN A 1 119 ? -12.980 8.760 -3.482 1.00 90.38 119 GLN A N 1
ATOM 983 C CA . GLN A 1 119 ? -12.489 9.917 -4.236 1.00 90.38 119 GLN A CA 1
ATOM 984 C C . GLN A 1 119 ? -13.270 10.111 -5.535 1.00 90.38 119 GLN A C 1
ATOM 986 O O . GLN A 1 119 ? -13.612 11.238 -5.875 1.00 90.38 119 GLN A O 1
ATOM 991 N N . ARG A 1 120 ? -13.608 9.014 -6.222 1.00 89.38 120 ARG A N 1
ATOM 992 C CA . ARG A 1 120 ? -14.473 9.065 -7.400 1.00 89.38 120 ARG A CA 1
ATOM 993 C C . ARG A 1 120 ? -15.875 9.560 -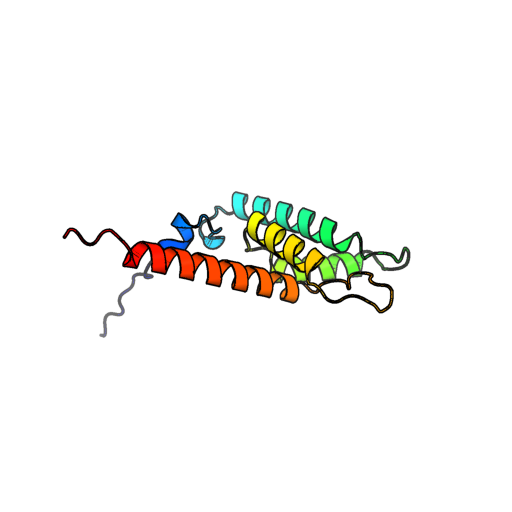7.054 1.00 89.38 120 ARG A C 1
ATOM 995 O O . ARG A 1 120 ? -16.358 10.449 -7.732 1.00 89.38 120 ARG A O 1
ATOM 1002 N N . GLU A 1 121 ? -16.500 9.029 -6.004 1.00 90.31 121 GLU A N 1
ATOM 1003 C CA . GLU A 1 121 ? -17.835 9.474 -5.566 1.00 90.31 121 GLU A CA 1
ATOM 1004 C C . GLU A 1 121 ? -17.852 10.973 -5.220 1.00 90.31 121 GLU A C 1
ATOM 1006 O O . GLU A 1 121 ? -18.795 11.673 -5.577 1.00 90.31 121 GLU A O 1
ATOM 1011 N N . ALA A 1 122 ? -16.797 11.477 -4.570 1.00 88.50 122 ALA A N 1
ATOM 1012 C CA . ALA A 1 122 ? -16.647 12.903 -4.285 1.00 88.50 122 ALA A CA 1
ATOM 1013 C C . ALA A 1 122 ? -16.486 13.735 -5.568 1.00 88.50 122 ALA A C 1
ATOM 1015 O O . ALA A 1 122 ? -17.188 14.724 -5.742 1.00 88.50 122 ALA A O 1
ATOM 1016 N N . TRP A 1 123 ? -15.625 13.296 -6.492 1.00 88.56 123 TRP A N 1
ATOM 1017 C CA . TRP A 1 123 ? -15.455 13.950 -7.791 1.00 88.56 123 TRP A CA 1
ATOM 1018 C C . TRP A 1 123 ? -16.766 13.986 -8.586 1.00 88.56 123 TRP A C 1
ATOM 1020 O O . TRP A 1 123 ? -17.150 15.036 -9.084 1.00 88.56 123 TRP A O 1
ATOM 1030 N N . GLU A 1 124 ? -17.498 12.870 -8.660 1.00 86.94 124 GLU A N 1
ATOM 1031 C CA . GLU A 1 124 ? -18.790 12.790 -9.356 1.00 86.94 124 GLU A CA 1
ATOM 1032 C C . GLU A 1 124 ? -19.826 13.746 -8.739 1.00 86.94 124 GLU A C 1
ATOM 1034 O O . GLU A 1 124 ? -20.559 14.414 -9.471 1.00 86.94 124 GLU A O 1
ATOM 1039 N N . ALA A 1 125 ? -19.868 13.853 -7.407 1.00 86.75 125 ALA A N 1
ATOM 1040 C CA . ALA A 1 125 ? -20.747 14.790 -6.711 1.00 86.75 125 ALA A CA 1
ATOM 1041 C C . ALA A 1 125 ? -20.406 16.257 -7.030 1.00 86.75 125 ALA A C 1
ATOM 1043 O O . ALA A 1 125 ? -21.319 17.046 -7.279 1.00 86.75 125 ALA A O 1
ATOM 1044 N N . ASP A 1 126 ? -19.117 16.603 -7.089 1.00 85.12 126 ASP A N 1
ATOM 1045 C CA . ASP A 1 126 ? -18.653 17.951 -7.435 1.00 85.12 126 ASP A CA 1
ATOM 1046 C C . ASP A 1 126 ? -18.981 18.313 -8.896 1.00 85.12 126 ASP A C 1
ATOM 1048 O O . ASP A 1 126 ? -19.389 19.441 -9.175 1.00 85.12 126 ASP A O 1
ATOM 1052 N N . GLN A 1 127 ? -18.888 17.354 -9.827 1.00 79.56 127 GLN A N 1
ATOM 1053 C CA . GLN A 1 127 ? -19.246 17.569 -11.238 1.00 79.56 127 GLN A CA 1
ATOM 1054 C C . GLN A 1 127 ? -20.756 17.783 -11.443 1.00 79.56 127 GLN A C 1
ATOM 1056 O O . GLN A 1 127 ? -21.164 18.573 -12.294 1.00 79.56 127 GLN A O 1
ATOM 1061 N N . ILE A 1 128 ? -21.604 17.095 -10.670 1.00 70.38 128 ILE A N 1
ATOM 1062 C CA . ILE A 1 128 ? -23.072 17.221 -10.753 1.00 70.38 128 ILE A CA 1
ATOM 1063 C C . ILE A 1 128 ? -23.573 18.462 -9.984 1.00 70.38 128 ILE A C 1
ATOM 1065 O O . ILE A 1 128 ? -24.651 18.983 -10.278 1.00 70.38 128 ILE A O 1
ATOM 1069 N N . GLY A 1 129 ? -22.793 18.951 -9.015 1.00 59.41 129 GLY A N 1
ATOM 1070 C CA . GLY A 1 129 ? -23.111 20.082 -8.139 1.00 59.41 129 GLY A CA 1
ATOM 1071 C C . GLY A 1 129 ? -22.666 21.471 -8.620 1.00 59.41 129 GLY A C 1
ATOM 1072 O O . GLY A 1 129 ? -22.813 22.425 -7.855 1.00 59.41 129 GLY A O 1
ATOM 1073 N N . GLY A 1 130 ? -22.137 21.614 -9.843 1.00 48.41 130 GLY A N 1
ATOM 1074 C CA . GLY A 1 130 ? -21.773 22.917 -10.429 1.00 48.41 130 GLY A CA 1
ATOM 1075 C C . GLY A 1 130 ? -22.937 23.928 -10.409 1.00 48.41 130 GLY A C 1
ATOM 1076 O O . GLY A 1 130 ? -24.100 23.515 -10.431 1.00 48.41 130 GLY A O 1
ATOM 1077 N N . PRO A 1 131 ? -22.663 25.248 -10.322 1.00 48.69 131 PRO A N 1
ATOM 1078 C CA . PRO A 1 131 ? -23.639 26.241 -9.882 1.00 48.69 131 PRO A CA 1
ATOM 1079 C C . PRO A 1 131 ? -24.893 26.207 -10.753 1.00 48.69 131 PRO A C 1
ATOM 1081 O O . PRO A 1 131 ? -24.834 26.389 -11.971 1.00 48.69 131 PRO A O 1
ATOM 1084 N N . ARG A 1 132 ? -26.050 26.009 -10.111 1.00 53.34 132 ARG A N 1
ATOM 1085 C CA . ARG A 1 132 ? -27.323 26.413 -10.703 1.00 53.34 132 ARG A CA 1
ATOM 1086 C C . ARG A 1 132 ? -27.251 27.927 -10.814 1.00 53.34 132 ARG A C 1
ATOM 1088 O O . ARG A 1 132 ? -27.372 28.597 -9.800 1.00 53.34 132 ARG A O 1
ATOM 1095 N N . HIS A 1 133 ? -26.969 28.425 -12.012 1.00 42.88 133 HIS A N 1
ATOM 1096 C CA . HIS A 1 133 ? -27.282 29.801 -12.355 1.00 42.88 133 HIS A CA 1
ATOM 1097 C C . HIS A 1 133 ? -28.802 29.939 -12.258 1.00 42.88 133 HIS A C 1
ATOM 1099 O O . HIS A 1 133 ? -29.537 29.440 -13.113 1.00 42.88 133 HIS A O 1
ATOM 1105 N N . ASP A 1 134 ? -29.231 30.483 -11.130 1.00 51.38 134 ASP A N 1
ATOM 1106 C CA . ASP A 1 134 ? -30.530 31.093 -10.895 1.00 51.38 134 ASP A CA 1
ATOM 1107 C C . ASP A 1 134 ? -30.706 32.379 -11.720 1.00 51.38 134 ASP A C 1
ATOM 1109 O O . ASP A 1 134 ? -29.706 33.096 -11.966 1.00 51.38 134 ASP A O 1
#

Secondary structure (DSSP, 8-state):
-----------PPPHHHHHTT---GGGS-HHHHHHHHHHHHHHHHHHHHTT---TTS-HHHHHHHHHHHHHHHTTS-HHHHHHHHHHHHHHS-B-TTSPBPPPPHHHHHHHHHHHHHHHHHHHHHHHHTS----

Sequence (134 aa):
MTNLPDTPRKLELPAHMRELGWLVFDELTPEEKVRHEAKVAIFSKAILARFWSDENEPDEYRDIEMETWLDVIGKLGQDEIRAAWSDYQKTGPRTRDGKLYRPDPGAIYLRVMKLRKKQREAWEADQIGGPRHD

Foldseek 3Di:
DDDDPPDPPPPPPPPLCVVVVWQPLVPDDPVVLVVLLVVQLVVVCVLCVVVPPDPPDDVVVVVVLSVQLCVQPSRGDPVLLVVLVVVCVVDNDADPVRHHDRDRSVSSNVSSVVVVVVSVVVVVCVVVPPDPPD

Radius of gyration: 19.78 Å; chains: 1; bounding box: 47×49×70 Å